Protein AF-R6L5D0-F1 (afdb_monomer_lite)

Secondary structure (DSSP, 8-state):
-HHHHHHHHHHHHHHHHHHHHHHHHHHHTTS----SSPPHHHHHHHHHHHHHHHHHHHHHHHHHHHHHHHHHHHHHHHHHTB-TTSPBTTB-TTT-PBPPTT-SB-TTT--B----

Sequence (116 aa):
MMIIGYILIILGIFGVSGSVVTIKNDLQNYYYTYSSPYTSHETTMLTLLFICMGMLLLGIFLIIFTVLKKQNEDQLNKVNNYGNNGTIKNVCPNCGLNLSGDVIICPKCGTKVKKE

pLDDT: mean 86.19, std 9.44, range [53.84, 96.75]

Structure (mmCIF, N/CA/C/O backbone):
data_AF-R6L5D0-F1
#
_entry.id   AF-R6L5D0-F1
#
loop_
_atom_site.group_PDB
_atom_site.id
_atom_site.type_symbol
_atom_site.label_atom_id
_atom_site.label_alt_id
_atom_site.label_comp_id
_atom_site.label_asym_id
_atom_site.label_entity_id
_atom_site.label_seq_id
_atom_site.pdbx_PDB_ins_code
_atom_site.Cartn_x
_atom_site.Cartn_y
_atom_site.Cartn_z
_atom_site.occupancy
_atom_site.B_iso_or_equiv
_atom_site.auth_seq_id
_atom_site.auth_comp_id
_atom_site.auth_asym_id
_atom_site.auth_atom_id
_atom_site.pdbx_PDB_model_num
ATOM 1 N N . MET A 1 1 ? 1.027 -2.041 12.820 1.00 77.19 1 MET A N 1
ATOM 2 C CA . MET A 1 1 ? 1.022 -2.638 11.464 1.00 77.19 1 MET A CA 1
ATOM 3 C C . MET A 1 1 ? 0.573 -1.667 10.370 1.00 77.19 1 MET A C 1
ATOM 5 O O . MET A 1 1 ? 1.264 -1.602 9.366 1.00 77.19 1 MET A O 1
ATOM 9 N N . MET A 1 2 ? -0.492 -0.865 10.542 1.00 87.44 2 MET A N 1
ATOM 10 C CA . MET A 1 2 ? -0.958 0.059 9.479 1.00 87.44 2 MET A CA 1
ATOM 11 C C . MET A 1 2 ? 0.102 1.064 8.992 1.00 87.44 2 MET A C 1
ATOM 13 O O . MET A 1 2 ? 0.239 1.256 7.791 1.00 87.44 2 MET A O 1
ATOM 17 N N . ILE A 1 3 ? 0.894 1.653 9.898 1.00 91.38 3 ILE A N 1
ATOM 18 C CA . ILE A 1 3 ? 1.962 2.616 9.551 1.00 91.38 3 ILE A CA 1
ATOM 19 C C . ILE A 1 3 ? 3.005 1.994 8.610 1.00 91.38 3 ILE A C 1
ATOM 21 O O . ILE A 1 3 ? 3.401 2.616 7.631 1.00 91.38 3 ILE A O 1
ATOM 25 N N . ILE A 1 4 ? 3.397 0.743 8.868 1.00 92.44 4 ILE A N 1
ATOM 26 C CA . ILE A 1 4 ? 4.353 0.000 8.032 1.00 92.44 4 ILE A CA 1
ATOM 27 C C . ILE A 1 4 ? 3.772 -0.218 6.628 1.00 92.44 4 ILE A C 1
ATOM 29 O O . ILE A 1 4 ? 4.477 -0.027 5.641 1.00 92.44 4 ILE A O 1
ATOM 33 N N . GLY A 1 5 ? 2.478 -0.544 6.531 1.00 93.19 5 GLY A N 1
ATOM 34 C CA . GLY A 1 5 ? 1.781 -0.669 5.248 1.00 93.19 5 GLY A CA 1
ATOM 35 C C . GLY A 1 5 ? 1.824 0.622 4.424 1.00 93.19 5 GLY A C 1
ATOM 36 O O . GLY A 1 5 ? 2.150 0.580 3.242 1.00 93.19 5 GLY A O 1
ATOM 37 N N . TYR A 1 6 ? 1.586 1.779 5.049 1.00 94.75 6 TYR A N 1
ATOM 38 C CA . TYR A 1 6 ? 1.668 3.070 4.357 1.00 94.75 6 TYR A CA 1
ATOM 39 C C . TYR A 1 6 ? 3.084 3.407 3.883 1.00 94.75 6 TYR A C 1
ATOM 41 O O . TYR A 1 6 ? 3.249 3.875 2.759 1.00 94.75 6 TYR A O 1
ATOM 49 N N . ILE A 1 7 ? 4.106 3.132 4.697 1.00 95.50 7 ILE A N 1
ATOM 50 C CA . ILE A 1 7 ? 5.509 3.359 4.316 1.00 95.50 7 ILE A CA 1
ATOM 51 C C . ILE A 1 7 ? 5.875 2.524 3.082 1.00 95.50 7 ILE A C 1
ATOM 53 O O . ILE A 1 7 ? 6.459 3.051 2.137 1.00 95.50 7 ILE A O 1
ATOM 57 N N . LEU A 1 8 ? 5.486 1.244 3.057 1.00 95.12 8 LEU A N 1
ATOM 58 C CA . LEU A 1 8 ? 5.727 0.357 1.914 1.00 95.12 8 LEU A CA 1
ATOM 59 C C . LEU A 1 8 ? 5.023 0.842 0.646 1.00 95.12 8 LEU A C 1
ATOM 61 O O . LEU A 1 8 ? 5.612 0.793 -0.432 1.00 95.12 8 LEU A O 1
ATOM 65 N N . ILE A 1 9 ? 3.796 1.355 0.775 1.00 96.06 9 ILE A N 1
ATOM 66 C CA . ILE A 1 9 ? 3.059 1.919 -0.358 1.00 96.06 9 ILE A CA 1
ATOM 67 C C . ILE A 1 9 ? 3.769 3.157 -0.902 1.00 96.06 9 ILE A C 1
ATOM 69 O O . ILE A 1 9 ? 3.973 3.258 -2.106 1.00 96.06 9 ILE A O 1
ATOM 73 N N . ILE A 1 10 ? 4.188 4.080 -0.036 1.00 96.06 10 ILE A N 1
ATOM 74 C CA . ILE A 1 10 ? 4.876 5.303 -0.464 1.00 96.06 10 ILE A CA 1
ATOM 75 C C . ILE A 1 10 ? 6.176 4.948 -1.197 1.00 96.06 10 ILE A C 1
ATOM 77 O O . ILE A 1 10 ? 6.377 5.391 -2.326 1.00 96.06 10 ILE A O 1
ATOM 81 N N . LEU A 1 11 ? 7.018 4.092 -0.607 1.00 95.69 11 LEU A N 1
ATOM 82 C CA . LEU A 1 11 ? 8.262 3.636 -1.239 1.00 95.69 11 LEU A CA 1
ATOM 83 C C . LEU A 1 11 ? 8.007 2.922 -2.572 1.00 95.69 11 LEU A C 1
ATOM 85 O O . LEU A 1 11 ? 8.719 3.163 -3.545 1.00 95.69 11 LEU A O 1
ATOM 89 N N . GLY A 1 12 ? 6.971 2.085 -2.635 1.00 96.12 12 GLY A N 1
ATOM 90 C CA . GLY A 1 12 ? 6.565 1.406 -3.860 1.00 96.12 12 GLY A CA 1
ATOM 91 C C . GLY A 1 12 ? 6.124 2.375 -4.962 1.00 96.12 12 GLY A C 1
ATOM 92 O O . GLY A 1 12 ? 6.545 2.219 -6.105 1.00 96.12 12 GLY A O 1
ATOM 93 N N . ILE A 1 13 ? 5.346 3.415 -4.627 1.00 96.25 13 ILE A N 1
ATOM 94 C CA . ILE A 1 13 ? 4.887 4.430 -5.591 1.00 96.25 13 ILE A CA 1
ATOM 95 C C . ILE A 1 13 ? 6.084 5.207 -6.142 1.00 96.25 13 ILE A C 1
ATOM 97 O O . ILE A 1 13 ? 6.182 5.380 -7.355 1.00 96.25 13 ILE A O 1
ATOM 101 N N . PHE A 1 14 ? 7.001 5.649 -5.274 1.00 96.06 14 PHE A N 1
ATOM 102 C CA . PHE A 1 14 ? 8.218 6.351 -5.694 1.00 96.06 14 PHE A CA 1
ATOM 103 C C . PHE A 1 14 ? 9.121 5.475 -6.574 1.00 96.06 14 PHE A C 1
ATOM 105 O O . PHE A 1 14 ? 9.663 5.952 -7.570 1.00 96.06 14 PHE A O 1
ATOM 112 N N . GLY A 1 15 ? 9.261 4.188 -6.249 1.00 95.06 15 GLY A N 1
ATOM 113 C CA . GLY A 1 15 ? 10.052 3.253 -7.049 1.00 95.06 15 GLY A CA 1
ATOM 114 C C . GLY A 1 15 ? 9.447 2.978 -8.429 1.00 95.06 15 GLY A C 1
ATOM 115 O O . GLY A 1 15 ? 10.162 2.983 -9.434 1.00 95.06 15 GLY A O 1
ATOM 116 N N . VAL A 1 16 ? 8.124 2.802 -8.509 1.00 96.75 16 VAL A N 1
ATOM 117 C CA . VAL A 1 16 ? 7.413 2.607 -9.785 1.00 96.75 16 VAL A CA 1
ATOM 118 C C . VAL A 1 16 ? 7.453 3.870 -10.637 1.00 96.75 16 VAL A C 1
ATOM 120 O O . VAL A 1 16 ? 7.732 3.791 -11.828 1.00 96.75 16 VAL A O 1
ATOM 123 N N . SER A 1 17 ? 7.214 5.046 -10.054 1.00 95.38 17 SER A N 1
ATOM 124 C CA . SER A 1 17 ? 7.257 6.296 -10.816 1.00 95.38 17 SER A CA 1
ATOM 125 C C . SER A 1 17 ? 8.657 6.572 -11.366 1.00 95.38 17 SER A C 1
ATOM 127 O O . SER A 1 17 ? 8.783 6.884 -12.549 1.00 95.38 17 SER A O 1
ATOM 129 N N . GLY A 1 18 ? 9.703 6.371 -10.557 1.00 94.44 18 GLY A N 1
ATOM 130 C CA . GLY A 1 18 ? 11.093 6.513 -10.989 1.00 94.44 18 GLY A CA 1
ATOM 131 C C . GLY A 1 18 ? 11.453 5.558 -12.128 1.00 94.44 18 GLY A C 1
ATOM 132 O O . GLY A 1 18 ? 11.919 5.999 -13.176 1.00 94.44 18 GLY A O 1
ATOM 133 N N . SER A 1 19 ? 11.172 4.263 -11.964 1.00 92.88 19 SER A N 1
ATOM 134 C CA . SER A 1 19 ? 11.463 3.253 -12.994 1.00 92.88 19 SER A CA 1
ATOM 135 C C . SER A 1 19 ? 10.689 3.495 -14.293 1.00 92.88 19 SER A C 1
ATOM 137 O O . SER A 1 19 ? 11.279 3.442 -15.369 1.00 92.88 19 SER A O 1
ATOM 139 N N . VAL A 1 20 ? 9.401 3.849 -14.225 1.00 94.50 20 VAL A N 1
ATOM 140 C CA . VAL A 1 20 ? 8.597 4.164 -15.419 1.00 94.50 20 VAL A CA 1
ATOM 141 C C . VAL A 1 20 ? 9.115 5.408 -16.143 1.00 94.50 20 VAL A C 1
ATOM 143 O O . VAL A 1 20 ? 9.131 5.419 -17.372 1.00 94.50 20 VAL A O 1
ATOM 146 N N . VAL A 1 21 ? 9.536 6.453 -15.424 1.00 95.06 21 VAL A N 1
ATOM 147 C CA . VAL A 1 21 ? 10.112 7.658 -16.047 1.00 95.06 21 VAL A CA 1
ATOM 148 C C . VAL A 1 21 ? 11.418 7.325 -16.762 1.00 95.06 21 VAL A C 1
ATOM 150 O O . VAL A 1 21 ? 11.583 7.731 -17.912 1.00 95.06 21 VAL A O 1
ATOM 153 N N . THR A 1 22 ? 12.303 6.546 -16.136 1.00 92.31 22 THR A N 1
ATOM 154 C CA . THR A 1 22 ? 13.558 6.110 -16.762 1.00 92.31 22 THR A CA 1
ATOM 155 C C . THR A 1 22 ? 13.296 5.281 -18.016 1.00 92.31 22 THR A C 1
ATOM 157 O O . THR A 1 22 ? 13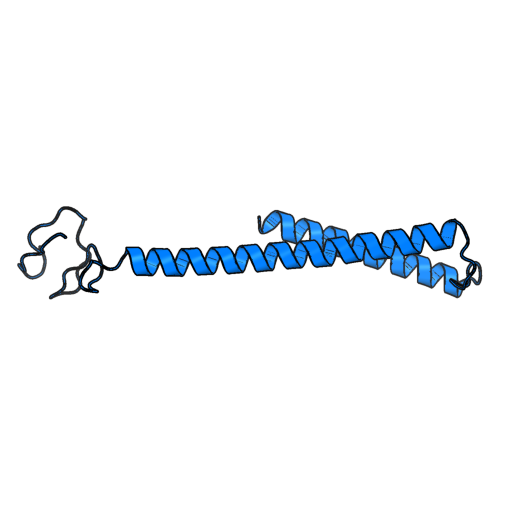.796 5.629 -19.078 1.00 92.31 22 THR A O 1
ATOM 160 N N . ILE A 1 23 ? 12.425 4.267 -17.941 1.00 92.25 23 ILE A N 1
ATOM 161 C CA . ILE A 1 23 ? 12.065 3.423 -19.094 1.00 92.25 23 ILE A CA 1
ATOM 162 C C . ILE A 1 23 ? 11.475 4.267 -20.232 1.00 92.25 23 ILE A C 1
ATOM 164 O O . ILE A 1 23 ? 11.821 4.078 -21.397 1.00 92.25 23 ILE A O 1
ATOM 168 N N . LYS A 1 24 ? 10.596 5.227 -19.915 1.00 92.62 24 LYS A N 1
ATOM 169 C CA . LYS A 1 24 ? 10.031 6.140 -20.920 1.00 92.62 24 LYS A CA 1
ATOM 170 C C . LYS A 1 24 ? 11.101 7.010 -21.570 1.00 92.62 24 LYS A C 1
ATOM 172 O O . LYS A 1 24 ? 11.070 7.189 -22.784 1.00 92.62 24 LYS A O 1
ATOM 177 N N . ASN A 1 25 ? 12.027 7.547 -20.781 1.00 91.75 25 ASN A N 1
ATOM 178 C CA . ASN A 1 25 ? 13.118 8.372 -21.288 1.00 91.75 25 ASN A CA 1
ATOM 179 C C . ASN A 1 25 ? 14.089 7.560 -22.163 1.00 91.75 25 ASN A C 1
ATOM 181 O O . ASN A 1 25 ? 14.517 8.035 -23.212 1.00 91.75 25 ASN A O 1
ATOM 185 N N . ASP A 1 26 ? 14.389 6.325 -21.768 1.00 89.38 26 ASP A N 1
ATOM 186 C CA . ASP A 1 26 ? 15.208 5.382 -22.532 1.00 89.38 26 ASP A CA 1
ATOM 187 C C . ASP A 1 26 ? 14.576 5.041 -23.885 1.00 89.38 26 ASP A C 1
ATOM 189 O O . ASP A 1 26 ? 15.255 5.054 -24.915 1.00 89.38 26 ASP A O 1
ATOM 193 N N . LEU A 1 27 ? 13.262 4.788 -23.879 1.00 88.06 27 LEU A N 1
ATOM 194 C CA . LEU A 1 27 ? 12.486 4.495 -25.080 1.00 88.06 27 LEU A CA 1
ATOM 195 C C . LEU A 1 27 ? 12.420 5.712 -26.013 1.00 88.06 27 LEU A C 1
ATOM 197 O O . LEU A 1 27 ? 12.557 5.571 -27.224 1.00 88.06 27 LEU A O 1
ATOM 201 N N . GLN A 1 28 ? 12.247 6.916 -25.456 1.00 91.25 28 GLN A N 1
ATOM 202 C CA . GLN A 1 28 ? 12.189 8.157 -26.231 1.00 91.25 28 GLN A CA 1
ATOM 203 C C . GLN A 1 28 ? 13.535 8.511 -26.880 1.00 91.25 28 GLN A C 1
ATOM 205 O O . GLN A 1 28 ? 13.554 9.031 -27.994 1.00 91.25 28 GLN A O 1
ATOM 210 N N . ASN A 1 29 ? 14.657 8.233 -26.209 1.00 86.81 29 ASN A N 1
ATOM 211 C CA . ASN A 1 29 ? 15.994 8.513 -26.738 1.00 86.81 29 ASN A CA 1
ATOM 212 C C . ASN A 1 29 ? 16.528 7.407 -27.671 1.00 86.81 29 ASN A C 1
ATOM 214 O O . ASN A 1 29 ? 17.654 7.523 -28.145 1.00 86.81 29 ASN A O 1
ATOM 218 N N . TYR A 1 30 ? 15.747 6.353 -27.951 1.00 79.19 30 TYR A N 1
ATOM 219 C CA . TYR A 1 30 ? 16.133 5.206 -28.790 1.00 79.19 30 TYR A CA 1
ATOM 220 C C . TYR A 1 30 ? 17.411 4.469 -28.334 1.00 79.19 30 TYR A C 1
ATOM 222 O O . TYR A 1 30 ? 18.042 3.776 -29.130 1.00 79.19 30 TYR A O 1
ATOM 230 N N . TYR A 1 31 ? 17.797 4.579 -27.057 1.00 77.00 31 TYR A N 1
ATOM 231 C CA . TYR A 1 31 ? 18.954 3.847 -26.515 1.00 77.00 31 TYR A CA 1
ATOM 232 C C . TYR A 1 31 ? 18.630 2.369 -26.253 1.00 77.00 31 TYR A C 1
ATOM 234 O O . TYR A 1 31 ? 19.509 1.518 -26.375 1.00 77.00 31 TYR A O 1
ATOM 242 N N . TYR A 1 32 ? 17.375 2.066 -25.911 1.00 82.31 32 TYR A N 1
ATOM 243 C CA . TYR A 1 32 ? 16.913 0.732 -25.524 1.00 82.31 32 TYR A CA 1
ATOM 244 C C . TYR A 1 32 ? 15.548 0.442 -26.148 1.00 82.31 32 TYR A C 1
ATOM 246 O O . TYR A 1 32 ? 14.713 1.337 -26.278 1.00 82.31 32 TYR A O 1
ATOM 254 N N . THR A 1 33 ? 15.313 -0.812 -26.538 1.00 83.25 33 THR A N 1
ATOM 255 C CA . THR A 1 33 ? 14.064 -1.229 -27.209 1.00 83.25 33 THR A CA 1
ATOM 256 C C . THR A 1 33 ? 13.176 -2.067 -26.282 1.00 83.25 33 THR A C 1
ATOM 258 O O . THR A 1 33 ? 12.009 -2.289 -26.593 1.00 83.25 33 THR A O 1
ATOM 261 N N . TYR A 1 34 ? 13.690 -2.501 -25.116 1.00 83.19 34 TYR A N 1
ATOM 262 C CA . TYR A 1 34 ? 12.978 -3.359 -24.156 1.00 83.19 34 TYR A CA 1
ATOM 263 C C . TYR A 1 34 ? 12.334 -4.582 -24.837 1.00 83.19 34 TYR A C 1
ATOM 265 O O . TYR A 1 34 ? 11.253 -5.048 -24.470 1.00 83.19 34 TYR A O 1
ATOM 273 N N . SER A 1 35 ? 13.028 -5.113 -25.844 1.00 84.75 35 SER A N 1
ATOM 274 C CA . SER A 1 35 ? 12.647 -6.276 -26.639 1.00 84.75 35 SER A CA 1
ATOM 275 C C . SER A 1 35 ? 13.653 -7.397 -26.420 1.00 84.75 35 SER A C 1
ATOM 277 O O . SER A 1 35 ? 14.851 -7.143 -26.349 1.00 84.75 35 SER A O 1
ATOM 279 N N . SER A 1 36 ? 13.185 -8.644 -26.359 1.00 83.31 36 SER A N 1
ATOM 280 C CA . SER A 1 36 ? 14.081 -9.801 -26.263 1.00 83.31 36 SER A CA 1
ATOM 281 C C . SER A 1 36 ? 15.043 -9.861 -27.464 1.00 83.31 36 SER A C 1
ATOM 283 O O . SER A 1 36 ? 14.575 -9.704 -28.594 1.00 83.31 36 SER A O 1
ATOM 285 N N . PRO A 1 37 ? 16.338 -10.180 -27.273 1.00 87.38 37 PRO A N 1
ATOM 286 C CA . PRO A 1 37 ? 17.017 -10.473 -26.005 1.00 87.38 37 PRO A CA 1
ATOM 287 C C . PRO A 1 37 ? 17.367 -9.206 -25.204 1.00 87.38 37 PRO A C 1
ATOM 289 O O . PRO A 1 37 ? 17.912 -8.252 -25.749 1.00 87.38 37 PRO A O 1
ATOM 292 N N . TYR A 1 38 ? 17.091 -9.228 -23.896 1.00 86.50 38 TYR A N 1
ATOM 293 C CA . TYR A 1 38 ? 17.310 -8.078 -23.016 1.00 86.50 38 TYR A CA 1
ATOM 294 C C . TYR A 1 38 ? 18.790 -7.862 -22.687 1.00 86.50 38 TYR A C 1
ATOM 296 O O . TYR A 1 38 ? 19.516 -8.801 -22.355 1.00 86.50 38 TYR A O 1
ATOM 304 N N . THR A 1 39 ? 19.211 -6.601 -22.697 1.00 90.88 39 THR A N 1
ATOM 305 C CA . THR A 1 39 ? 20.523 -6.170 -22.199 1.00 90.88 39 THR A CA 1
ATOM 306 C C . THR A 1 39 ? 20.561 -6.124 -20.667 1.00 90.88 39 THR A C 1
ATOM 308 O O . THR A 1 39 ? 19.525 -6.047 -20.002 1.00 90.88 39 THR A O 1
ATOM 311 N N . SER A 1 40 ? 21.761 -6.105 -20.072 1.00 89.88 40 SER A N 1
ATOM 312 C CA . SER A 1 40 ? 21.922 -6.023 -18.611 1.00 89.88 40 SER A CA 1
ATOM 313 C C . SER A 1 40 ? 21.179 -4.827 -18.000 1.00 89.88 40 SER A C 1
ATOM 315 O O . SER A 1 40 ? 20.551 -4.975 -16.958 1.00 89.88 40 SER A O 1
ATOM 317 N N . HIS A 1 41 ? 21.183 -3.666 -18.664 1.00 89.88 41 HIS A N 1
ATOM 318 C CA . HIS A 1 41 ? 20.467 -2.474 -18.196 1.00 89.88 41 HIS A CA 1
ATOM 319 C C . HIS A 1 41 ? 18.939 -2.634 -18.262 1.00 89.88 41 HIS A C 1
ATOM 321 O O . HIS A 1 41 ? 18.232 -2.315 -17.309 1.00 89.88 41 HIS A O 1
ATOM 327 N N . GLU A 1 42 ? 18.409 -3.185 -19.357 1.00 90.12 42 GLU A N 1
ATOM 328 C CA . GLU A 1 42 ? 16.966 -3.421 -19.491 1.00 90.12 42 GLU A CA 1
ATOM 329 C C . GLU A 1 42 ? 16.468 -4.419 -18.434 1.00 90.12 42 GLU A C 1
ATOM 331 O O . GLU A 1 42 ? 15.420 -4.202 -17.825 1.00 90.12 42 GLU A O 1
ATOM 336 N N . THR A 1 43 ? 17.240 -5.477 -18.145 1.00 90.25 43 THR A N 1
ATOM 337 C CA . THR A 1 43 ? 16.874 -6.456 -17.104 1.00 90.25 43 THR A CA 1
ATOM 338 C C . THR A 1 43 ? 16.854 -5.859 -15.697 1.00 90.25 43 THR A C 1
ATOM 340 O O . THR A 1 43 ? 15.959 -6.186 -14.915 1.00 90.25 43 THR A O 1
ATOM 343 N N . THR A 1 44 ? 17.781 -4.959 -15.349 1.00 92.19 44 THR A N 1
ATOM 344 C CA . THR A 1 44 ? 17.793 -4.331 -14.017 1.00 92.19 44 THR A CA 1
ATOM 345 C C . THR A 1 44 ? 16.621 -3.372 -13.841 1.00 92.19 44 THR A C 1
ATOM 347 O O . THR A 1 44 ? 15.972 -3.394 -12.798 1.00 92.19 44 THR A O 1
ATOM 350 N N . MET A 1 45 ? 16.273 -2.594 -14.869 1.00 92.69 45 MET A N 1
ATOM 351 C CA . MET A 1 45 ? 15.113 -1.696 -14.815 1.00 92.69 45 MET A CA 1
ATOM 352 C C . MET A 1 45 ? 13.794 -2.468 -14.718 1.00 92.69 45 MET A C 1
ATOM 354 O O . MET A 1 45 ? 12.927 -2.114 -13.915 1.00 92.69 45 MET A O 1
ATOM 358 N N . LEU A 1 46 ? 13.654 -3.564 -15.473 1.00 93.19 46 LEU A N 1
ATOM 359 C CA . LEU A 1 46 ? 12.457 -4.403 -15.423 1.00 93.19 46 LEU A CA 1
ATOM 360 C C . LEU A 1 46 ? 12.319 -5.122 -14.074 1.00 93.19 46 LEU A C 1
ATOM 362 O O . LEU A 1 46 ? 11.236 -5.150 -13.492 1.00 93.19 46 LEU A O 1
ATOM 366 N N . THR A 1 47 ? 13.412 -5.675 -13.541 1.00 94.06 47 THR A N 1
ATOM 367 C CA . THR A 1 47 ? 13.398 -6.329 -12.221 1.00 94.06 47 THR A CA 1
ATOM 368 C C . THR A 1 47 ? 13.091 -5.336 -11.101 1.00 94.06 47 THR A C 1
ATOM 370 O O . THR A 1 47 ? 12.275 -5.647 -10.234 1.00 94.06 47 THR A O 1
ATOM 373 N N . LEU A 1 48 ? 13.653 -4.122 -11.147 1.00 94.69 48 LEU A N 1
ATOM 374 C CA . LEU A 1 48 ? 13.343 -3.055 -10.194 1.00 94.69 48 LEU A CA 1
ATOM 375 C C . LEU A 1 48 ? 11.853 -2.681 -10.227 1.00 94.69 48 LEU A C 1
ATOM 377 O O . LEU A 1 48 ? 11.221 -2.600 -9.174 1.00 94.69 48 LEU A O 1
ATOM 381 N N . LEU A 1 49 ? 11.272 -2.527 -11.422 1.00 94.81 49 LEU A N 1
ATOM 382 C CA . LEU A 1 49 ? 9.842 -2.255 -11.600 1.00 94.81 49 LEU A CA 1
ATOM 383 C C . LEU A 1 49 ? 8.979 -3.341 -10.933 1.00 94.81 49 LEU A C 1
ATOM 385 O O . LEU A 1 49 ? 8.060 -3.023 -10.174 1.00 94.81 49 LEU A O 1
ATOM 389 N N . PHE A 1 50 ? 9.282 -4.621 -11.176 1.00 95.50 50 PHE A N 1
ATOM 390 C CA . PHE A 1 50 ? 8.533 -5.733 -10.582 1.00 95.50 50 PHE A CA 1
ATOM 391 C C . PHE A 1 50 ? 8.676 -5.797 -9.062 1.00 95.50 50 PHE A C 1
ATOM 393 O O . PHE A 1 50 ? 7.684 -6.038 -8.374 1.00 95.50 50 PHE A O 1
ATOM 400 N N . ILE A 1 51 ? 9.870 -5.541 -8.522 1.00 96.12 51 ILE A N 1
ATOM 401 C CA . ILE A 1 51 ? 10.093 -5.487 -7.071 1.00 96.12 51 ILE A CA 1
ATOM 402 C C . ILE A 1 51 ? 9.257 -4.363 -6.448 1.00 96.12 51 ILE A C 1
ATOM 404 O O . ILE A 1 51 ? 8.559 -4.594 -5.459 1.00 96.12 51 ILE A O 1
ATOM 408 N N . CYS A 1 52 ? 9.258 -3.166 -7.041 1.00 96.19 52 CYS A N 1
ATOM 409 C CA . CYS A 1 52 ? 8.473 -2.040 -6.539 1.00 96.19 52 CYS A CA 1
ATOM 410 C C . CYS A 1 52 ? 6.956 -2.289 -6.640 1.00 96.19 52 CYS A C 1
ATOM 412 O O . CYS A 1 52 ? 6.220 -1.959 -5.709 1.00 96.19 52 CYS A O 1
ATOM 414 N N . MET A 1 53 ? 6.485 -2.943 -7.707 1.00 95.69 53 MET A N 1
ATOM 415 C CA . MET A 1 53 ? 5.090 -3.393 -7.815 1.00 95.69 53 MET A CA 1
ATOM 416 C C . MET A 1 53 ? 4.745 -4.453 -6.760 1.00 95.69 53 MET A C 1
ATOM 418 O O . MET A 1 53 ? 3.690 -4.380 -6.130 1.00 95.69 53 MET A O 1
ATOM 422 N N . GLY A 1 54 ? 5.647 -5.403 -6.501 1.00 95.88 54 GLY A N 1
ATOM 423 C CA . GLY A 1 54 ? 5.488 -6.398 -5.440 1.00 95.88 54 GLY A CA 1
ATOM 424 C C . GLY A 1 54 ? 5.392 -5.762 -4.051 1.00 95.88 54 GLY A C 1
ATOM 425 O O . GLY A 1 54 ? 4.519 -6.123 -3.262 1.00 95.88 54 GLY A O 1
ATOM 426 N N . MET A 1 55 ? 6.224 -4.754 -3.772 1.00 95.12 55 MET A N 1
ATOM 427 C CA . MET A 1 55 ? 6.157 -3.978 -2.530 1.00 95.12 55 MET A CA 1
ATOM 428 C C . MET A 1 55 ? 4.818 -3.250 -2.363 1.00 95.12 55 MET A C 1
ATOM 430 O O . MET A 1 55 ? 4.280 -3.231 -1.255 1.00 95.12 55 MET A O 1
ATOM 434 N N . LEU A 1 56 ? 4.250 -2.694 -3.442 1.00 95.75 56 LEU A N 1
ATOM 435 C CA . LEU A 1 56 ? 2.925 -2.065 -3.405 1.00 95.75 56 LEU A CA 1
ATOM 436 C C . LEU A 1 56 ? 1.833 -3.059 -3.028 1.00 95.75 56 LEU A C 1
ATOM 438 O O . LEU A 1 56 ? 1.040 -2.794 -2.123 1.00 95.75 56 LEU A O 1
ATOM 442 N N . LEU A 1 57 ? 1.815 -4.213 -3.696 1.00 95.88 57 LEU A N 1
ATOM 443 C CA . LEU A 1 57 ? 0.837 -5.265 -3.433 1.00 95.88 57 LEU A CA 1
ATOM 444 C C . LEU A 1 57 ? 0.944 -5.776 -1.994 1.00 95.88 57 LEU A C 1
ATOM 446 O O . LEU A 1 57 ? -0.073 -5.938 -1.319 1.00 95.88 57 LEU A O 1
ATOM 450 N N . LEU A 1 58 ? 2.167 -5.957 -1.494 1.00 95.50 58 LEU A N 1
ATOM 451 C CA . LEU A 1 58 ? 2.410 -6.380 -0.118 1.00 95.50 58 LEU A CA 1
ATOM 452 C C . LEU A 1 58 ? 1.965 -5.316 0.899 1.00 95.50 58 LEU A C 1
ATOM 454 O O . LEU A 1 58 ? 1.339 -5.653 1.904 1.00 95.50 58 LEU A O 1
ATOM 458 N N . GLY A 1 59 ? 2.214 -4.032 0.627 1.00 95.19 59 GLY A N 1
ATOM 459 C CA . GLY A 1 59 ? 1.733 -2.927 1.459 1.00 95.19 59 GLY A CA 1
ATOM 460 C C . GLY A 1 59 ? 0.204 -2.880 1.546 1.00 95.19 59 GLY A C 1
ATOM 461 O O . GLY A 1 59 ? -0.351 -2.804 2.645 1.00 95.19 59 GLY A O 1
ATOM 462 N N . ILE A 1 60 ? -0.482 -3.010 0.405 1.00 95.19 60 ILE A N 1
ATOM 463 C CA . ILE A 1 60 ? -1.951 -3.071 0.334 1.00 95.19 60 ILE A CA 1
ATOM 464 C C . ILE A 1 60 ? -2.476 -4.289 1.105 1.00 95.19 60 ILE A C 1
ATOM 466 O O . ILE A 1 60 ? -3.391 -4.156 1.921 1.00 95.19 60 ILE A O 1
ATOM 470 N N . PHE A 1 61 ? -1.864 -5.460 0.914 1.00 95.38 61 PHE A N 1
ATOM 471 C CA . PHE A 1 61 ? -2.235 -6.688 1.614 1.00 95.38 61 PHE A CA 1
ATOM 472 C C . PHE A 1 61 ? -2.139 -6.544 3.141 1.00 95.38 61 PHE A C 1
ATOM 474 O O . PHE A 1 61 ? -3.072 -6.916 3.853 1.00 95.38 61 PHE A O 1
ATOM 481 N N . LEU A 1 62 ? -1.062 -5.945 3.663 1.00 94.50 62 LEU A N 1
ATOM 482 C CA . LEU A 1 62 ? -0.897 -5.725 5.106 1.00 94.50 62 LEU A CA 1
ATOM 483 C C . LEU A 1 62 ? -1.951 -4.775 5.687 1.00 94.50 62 LEU A C 1
ATOM 485 O O . LEU A 1 62 ? -2.402 -4.980 6.820 1.00 94.50 62 LEU A O 1
ATOM 489 N N . ILE A 1 63 ? -2.356 -3.746 4.938 1.00 94.94 63 ILE A N 1
ATOM 490 C CA . ILE A 1 63 ? -3.431 -2.840 5.362 1.00 94.94 63 ILE A CA 1
ATOM 491 C C . ILE A 1 63 ? -4.753 -3.597 5.422 1.00 94.94 63 ILE A C 1
ATOM 493 O O . ILE A 1 63 ? -5.413 -3.554 6.460 1.00 94.94 63 ILE A O 1
ATOM 497 N N . ILE A 1 64 ? -5.104 -4.333 4.364 1.00 94.44 64 ILE A N 1
ATOM 498 C CA . ILE A 1 64 ? -6.331 -5.140 4.316 1.00 94.44 64 ILE A CA 1
ATOM 499 C C . ILE A 1 64 ? -6.355 -6.122 5.486 1.00 94.44 64 ILE A C 1
ATOM 501 O O . ILE A 1 64 ? -7.306 -6.125 6.263 1.00 94.44 64 ILE A O 1
ATOM 505 N N . PHE A 1 65 ? -5.283 -6.891 5.680 1.00 94.25 65 PHE A N 1
ATOM 506 C CA . PHE A 1 65 ? -5.180 -7.840 6.785 1.00 94.25 65 PHE A CA 1
ATOM 507 C C . PHE A 1 65 ? -5.340 -7.160 8.151 1.00 94.25 65 PHE A C 1
ATOM 509 O O . PHE A 1 65 ? -6.035 -7.674 9.026 1.00 94.25 65 PHE A O 1
ATOM 516 N N . THR A 1 66 ? -4.745 -5.979 8.340 1.00 91.81 66 THR A N 1
ATOM 517 C CA . THR A 1 66 ? -4.872 -5.243 9.604 1.00 91.81 66 THR A CA 1
ATOM 518 C C . THR A 1 66 ? -6.297 -4.737 9.834 1.00 91.81 66 THR A C 1
ATOM 520 O O . THR A 1 66 ? -6.785 -4.794 10.962 1.00 91.81 66 THR A O 1
ATOM 523 N N . VAL A 1 67 ? -6.982 -4.272 8.785 1.00 91.19 67 VAL A N 1
ATOM 524 C CA . VAL A 1 67 ? -8.385 -3.838 8.868 1.00 91.19 67 VAL A CA 1
ATOM 525 C C . VAL A 1 67 ? -9.296 -5.023 9.183 1.00 91.19 67 VAL A C 1
ATOM 527 O O . VAL A 1 67 ? -10.121 -4.918 10.087 1.00 91.19 67 VAL A O 1
ATOM 530 N N . LEU A 1 68 ? -9.103 -6.162 8.514 1.00 89.75 68 LEU A N 1
ATOM 531 C CA . LEU A 1 68 ? -9.859 -7.389 8.779 1.00 89.75 68 LEU A CA 1
ATOM 532 C C . LEU A 1 68 ? -9.657 -7.875 10.215 1.00 89.75 68 LEU A C 1
ATOM 534 O O . LEU A 1 68 ? -10.619 -8.191 10.913 1.00 89.75 68 LEU A O 1
ATOM 538 N N . LYS A 1 69 ? -8.406 -7.880 10.689 1.00 91.06 69 LYS A N 1
ATOM 539 C CA . LYS A 1 69 ? -8.092 -8.244 12.072 1.00 91.06 69 LYS A CA 1
ATOM 540 C C . LYS A 1 69 ? -8.810 -7.325 13.061 1.00 91.06 69 LYS A C 1
ATOM 542 O O . LYS A 1 69 ? -9.435 -7.816 13.995 1.00 91.06 69 LYS A O 1
ATOM 547 N N . LYS A 1 70 ? -8.767 -6.010 12.826 1.00 89.25 70 LYS A N 1
ATOM 548 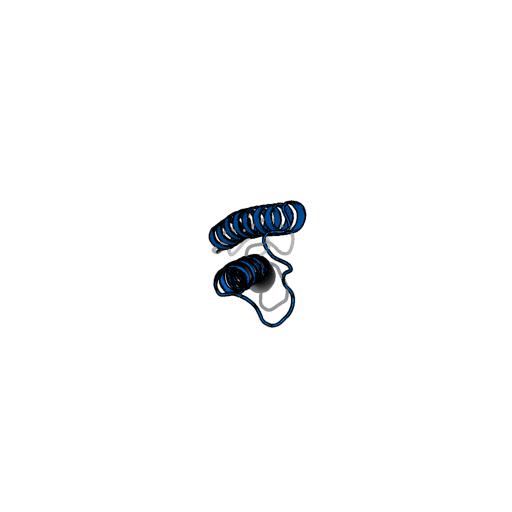C CA . LYS A 1 70 ? -9.437 -5.026 13.682 1.00 89.25 70 LYS A CA 1
ATOM 549 C C . LYS A 1 70 ? -10.953 -5.245 13.722 1.00 89.25 70 LYS A C 1
ATOM 551 O O . LYS A 1 70 ? -11.539 -5.236 14.797 1.00 89.25 70 LYS A O 1
ATOM 556 N N . GLN A 1 71 ? -11.578 -5.502 12.573 1.00 86.62 71 GLN A N 1
ATOM 557 C CA . GLN A 1 71 ? -13.013 -5.794 12.515 1.00 86.62 71 GLN A CA 1
ATOM 558 C C . GLN A 1 71 ? -13.380 -7.050 13.314 1.00 86.62 71 GLN A C 1
ATOM 560 O O . GLN A 1 71 ? -14.377 -7.043 14.033 1.00 86.62 71 GLN A O 1
ATOM 565 N N . ASN A 1 72 ? -12.569 -8.107 13.232 1.00 87.00 72 ASN A N 1
ATOM 566 C CA . ASN A 1 72 ? -12.801 -9.332 13.998 1.00 87.00 72 ASN A CA 1
ATOM 567 C C . ASN A 1 72 ? -12.699 -9.104 15.514 1.00 87.00 72 ASN A C 1
ATOM 569 O O . ASN A 1 72 ? -13.506 -9.645 16.270 1.00 87.00 72 ASN A O 1
ATOM 573 N N . GLU A 1 73 ? -11.743 -8.289 15.961 1.00 88.19 73 GLU A N 1
ATOM 574 C CA . GLU A 1 73 ? -11.596 -7.930 17.376 1.00 88.19 73 GLU A CA 1
ATOM 575 C C . GLU A 1 73 ? -12.815 -7.147 17.894 1.00 88.19 73 GLU A C 1
ATOM 577 O O . GLU A 1 73 ? -13.332 -7.457 18.968 1.00 88.19 73 GLU A O 1
ATOM 582 N N . ASP A 1 74 ? -13.335 -6.193 17.117 1.00 84.69 74 ASP A N 1
ATOM 583 C CA . ASP A 1 74 ? -14.507 -5.394 17.499 1.00 84.69 74 ASP A CA 1
ATOM 584 C C . ASP A 1 74 ? -15.775 -6.256 17.655 1.00 84.69 74 ASP A C 1
ATOM 586 O O . ASP A 1 74 ? -16.547 -6.074 18.605 1.00 84.69 74 ASP A O 1
ATOM 590 N N . GLN A 1 75 ? -15.978 -7.239 16.769 1.00 83.94 75 GLN A N 1
ATOM 591 C CA . GLN A 1 75 ? -17.090 -8.193 16.886 1.00 83.94 75 GLN A CA 1
ATOM 592 C C . GLN A 1 75 ? -16.950 -9.066 18.138 1.00 83.94 75 GLN A C 1
ATOM 594 O O . GLN A 1 75 ? -17.917 -9.234 18.885 1.00 83.94 75 GLN A O 1
ATOM 599 N N . LEU A 1 76 ? -15.745 -9.580 18.405 1.00 82.81 76 LEU A N 1
ATOM 600 C CA . LEU A 1 76 ? -15.485 -10.410 19.579 1.00 82.81 76 LEU A CA 1
ATOM 601 C C . LEU A 1 76 ? -15.705 -9.626 20.876 1.00 82.81 76 LEU A C 1
ATOM 603 O O . LEU A 1 76 ? -16.348 -10.121 21.798 1.00 82.81 76 LEU A O 1
ATOM 607 N N . ASN A 1 77 ? -15.235 -8.380 20.936 1.00 83.12 77 ASN A N 1
ATOM 608 C CA . ASN A 1 77 ? -15.452 -7.503 22.082 1.00 83.12 77 ASN A CA 1
ATOM 609 C C . ASN A 1 77 ? -16.940 -7.250 22.313 1.00 83.12 77 ASN A C 1
ATOM 611 O O . ASN A 1 77 ? -17.399 -7.299 23.453 1.00 83.12 77 ASN A O 1
ATOM 615 N N . LYS A 1 78 ? -17.721 -7.034 21.250 1.00 83.88 78 LYS A N 1
ATOM 616 C CA . LYS A 1 78 ? -19.171 -6.870 21.368 1.00 83.88 78 LYS A CA 1
ATOM 617 C C . LYS A 1 78 ? -19.838 -8.123 21.941 1.00 83.88 78 LYS A C 1
ATOM 619 O O . LYS A 1 78 ? -20.642 -7.989 22.856 1.00 83.88 78 LYS A O 1
ATOM 624 N N . VAL A 1 79 ? -19.482 -9.317 21.462 1.00 83.81 79 VAL A N 1
ATOM 625 C CA . VAL A 1 79 ? -20.024 -10.594 21.968 1.00 83.81 79 VAL A CA 1
ATOM 626 C C . VAL A 1 79 ? -19.586 -10.865 23.409 1.00 83.81 79 VAL A C 1
ATOM 628 O O . VAL A 1 79 ? -20.415 -11.229 24.233 1.00 83.81 79 VAL A O 1
ATOM 631 N N . ASN A 1 80 ? -18.323 -10.614 23.759 1.00 81.44 80 ASN A N 1
ATOM 632 C CA . ASN A 1 80 ? -17.819 -10.769 25.129 1.00 81.44 80 ASN A CA 1
ATOM 633 C C . ASN A 1 80 ? -18.499 -9.830 26.133 1.00 81.44 80 ASN A C 1
ATOM 635 O O . ASN A 1 80 ? -18.539 -10.138 27.327 1.00 81.44 80 ASN A O 1
ATOM 639 N N . ASN A 1 81 ? -19.016 -8.693 25.658 1.00 76.31 81 ASN A N 1
ATOM 640 C CA . ASN A 1 81 ? -19.826 -7.771 26.445 1.00 76.31 81 ASN A CA 1
ATOM 641 C C . ASN A 1 81 ? -21.281 -8.236 26.613 1.00 76.31 81 ASN A C 1
ATOM 643 O O . ASN A 1 81 ? -21.997 -7.621 27.394 1.00 76.31 81 ASN A O 1
ATOM 647 N N . TYR A 1 82 ? -21.724 -9.315 25.963 1.00 76.38 82 TYR A N 1
ATOM 648 C CA . TYR A 1 82 ? -22.977 -9.986 26.307 1.00 76.38 82 TYR A CA 1
ATOM 649 C C . TYR A 1 82 ? -22.740 -11.046 27.402 1.00 76.38 82 TYR A C 1
ATOM 651 O O . TYR A 1 82 ? -21.726 -11.745 27.427 1.00 76.38 82 TYR A O 1
ATOM 659 N N . GLY A 1 83 ? -23.660 -11.119 28.362 1.00 68.00 83 GLY A N 1
ATOM 660 C CA . GLY A 1 83 ? -23.790 -12.177 29.359 1.00 68.00 83 GLY A CA 1
ATOM 661 C C . GLY A 1 83 ? -24.381 -13.448 28.748 1.00 68.00 83 GLY A C 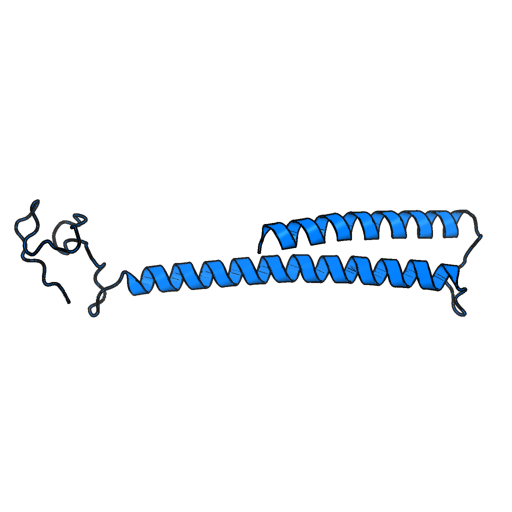1
ATOM 662 O O . GLY A 1 83 ? -24.847 -13.444 27.607 1.00 68.00 83 GLY A O 1
ATOM 663 N N . ASN A 1 84 ? -24.374 -14.541 29.513 1.00 68.19 84 ASN A N 1
ATOM 664 C CA . ASN A 1 84 ? -24.705 -15.893 29.040 1.00 68.19 84 ASN A CA 1
ATOM 665 C C . ASN A 1 84 ? -26.160 -16.010 28.533 1.00 68.19 84 ASN A C 1
ATOM 667 O O . ASN A 1 84 ? -26.503 -16.887 27.748 1.00 68.19 84 ASN A O 1
ATOM 671 N N . ASN A 1 85 ? -27.010 -15.070 28.946 1.00 67.88 85 ASN A N 1
ATOM 672 C CA . ASN A 1 85 ? -28.419 -14.946 28.578 1.00 67.88 85 ASN A CA 1
ATOM 673 C C . ASN A 1 85 ? -28.714 -13.877 27.497 1.00 67.88 85 ASN A C 1
ATOM 675 O O . ASN A 1 85 ? -29.876 -13.537 27.279 1.00 67.88 85 ASN A O 1
ATOM 679 N N . GLY A 1 86 ? -27.693 -13.316 26.833 1.00 65.44 86 GLY A N 1
ATOM 680 C CA . GLY A 1 86 ? -27.870 -12.302 25.784 1.00 65.44 86 GLY A CA 1
ATOM 681 C C . GLY A 1 86 ? -28.147 -10.879 26.292 1.00 65.44 86 GLY A C 1
ATOM 682 O O . GLY A 1 86 ? -28.517 -10.011 25.503 1.00 65.44 86 GLY A O 1
ATOM 683 N N . THR A 1 87 ? -27.948 -10.603 27.586 1.00 66.75 87 THR A N 1
ATOM 684 C CA . THR A 1 87 ? -28.007 -9.238 28.149 1.00 66.75 87 THR A CA 1
ATOM 685 C C . THR A 1 87 ? -26.629 -8.576 28.172 1.00 66.75 87 THR A C 1
ATOM 687 O O . THR A 1 87 ? -25.618 -9.259 28.240 1.00 66.75 87 THR A O 1
ATOM 690 N N . ILE A 1 88 ? -26.542 -7.247 28.088 1.00 68.38 88 ILE A N 1
ATOM 691 C CA . ILE A 1 88 ? -25.250 -6.539 28.115 1.00 68.38 88 ILE A CA 1
ATOM 692 C C . ILE A 1 88 ? -24.670 -6.607 29.540 1.00 68.38 88 ILE A C 1
ATOM 694 O O . ILE A 1 88 ? -25.334 -6.211 30.502 1.00 68.38 88 ILE A O 1
ATOM 698 N N . LYS A 1 89 ? -23.429 -7.085 29.686 1.00 70.19 89 LYS A N 1
ATOM 699 C CA . LYS A 1 89 ? -22.682 -7.082 30.952 1.00 70.19 89 LYS A CA 1
ATOM 700 C C . LYS A 1 89 ? -22.605 -5.659 31.499 1.00 70.19 89 LYS A C 1
ATOM 702 O O . LYS A 1 89 ? -22.374 -4.716 30.749 1.00 70.19 89 LYS A O 1
ATOM 707 N N . ASN A 1 90 ? -22.749 -5.514 32.817 1.00 73.75 90 ASN A N 1
ATOM 708 C CA . ASN A 1 90 ? -22.642 -4.230 33.519 1.00 73.75 90 ASN A CA 1
ATOM 709 C C . ASN A 1 90 ? -23.726 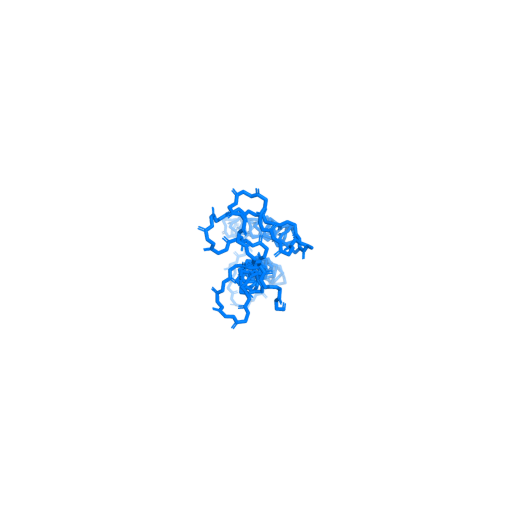-3.199 33.149 1.00 73.75 90 ASN A C 1
ATOM 711 O O . ASN A 1 90 ? -23.539 -2.008 33.376 1.00 73.75 90 ASN A O 1
ATOM 715 N N . VAL A 1 91 ? -24.877 -3.625 32.621 1.00 80.19 91 VAL A N 1
ATOM 716 C CA . VAL A 1 91 ? -26.026 -2.743 32.367 1.00 80.19 91 VAL A CA 1
ATOM 717 C C . VAL A 1 91 ? -27.248 -3.263 33.112 1.00 80.19 91 VAL A C 1
ATOM 719 O O . VAL A 1 91 ? -27.541 -4.455 33.107 1.00 80.19 91 VAL A O 1
ATOM 722 N N . CYS A 1 92 ? -27.985 -2.371 33.775 1.00 80.81 92 CYS A N 1
ATOM 723 C CA . CYS A 1 92 ? -29.227 -2.744 34.437 1.00 80.81 92 CYS A CA 1
ATOM 724 C C . CYS A 1 92 ? -30.290 -3.143 33.392 1.00 80.81 92 CYS A C 1
ATOM 726 O O . CYS A 1 92 ? -30.659 -2.294 32.575 1.00 80.81 92 CYS A O 1
ATOM 728 N N . PRO A 1 93 ? -30.869 -4.357 33.460 1.00 77.88 93 PRO A N 1
ATOM 729 C CA . PRO A 1 93 ? -31.838 -4.833 32.468 1.00 77.88 93 PRO A CA 1
ATOM 730 C C . PRO A 1 93 ? -33.191 -4.107 32.525 1.00 77.88 93 PRO A C 1
ATOM 732 O O . PRO A 1 93 ? -33.951 -4.165 31.569 1.00 77.88 93 PRO A O 1
ATOM 735 N N . ASN A 1 94 ? -33.504 -3.427 33.633 1.00 81.31 94 ASN A N 1
ATOM 736 C CA . ASN A 1 94 ? -34.788 -2.744 33.810 1.00 81.31 94 ASN A CA 1
ATOM 737 C C . ASN A 1 94 ? -34.735 -1.255 33.419 1.00 81.31 94 ASN A C 1
ATOM 739 O O . ASN A 1 94 ? -35.671 -0.731 32.831 1.00 81.31 94 ASN A O 1
ATOM 743 N N . CYS A 1 95 ? -33.644 -0.548 33.740 1.00 83.12 95 CYS A N 1
ATOM 744 C CA . CYS A 1 95 ? -33.566 0.907 33.533 1.00 83.12 95 CYS A CA 1
ATOM 745 C C . CYS A 1 95 ? -32.435 1.381 32.608 1.00 83.12 95 CYS A C 1
ATOM 747 O O . CYS A 1 95 ? -32.303 2.590 32.402 1.00 83.12 95 CYS A O 1
ATOM 749 N N . GLY A 1 96 ? -31.601 0.467 32.095 1.00 80.81 96 GLY A N 1
ATOM 750 C CA . GLY A 1 96 ? -30.504 0.781 31.173 1.00 80.81 96 GLY A CA 1
ATOM 751 C C . GLY A 1 96 ? -29.319 1.527 31.796 1.00 80.81 96 GLY A C 1
ATOM 752 O O . GLY A 1 96 ? -28.480 2.050 31.070 1.00 80.81 96 GLY A O 1
ATOM 753 N N . LEU A 1 97 ? -29.240 1.623 33.129 1.00 83.25 97 LEU A N 1
ATOM 754 C CA . LEU A 1 97 ? -28.111 2.263 33.808 1.00 83.25 97 LEU A CA 1
ATOM 755 C C . LEU A 1 97 ? -26.841 1.411 33.660 1.00 83.25 97 LEU A C 1
ATOM 757 O O . LEU A 1 97 ? -26.875 0.228 33.996 1.00 83.25 97 LEU A O 1
ATOM 761 N N . ASN A 1 98 ? -25.725 2.018 33.248 1.00 83.25 98 ASN A N 1
ATOM 762 C CA . ASN A 1 98 ? -24.403 1.396 33.356 1.00 83.25 98 ASN A CA 1
ATOM 763 C C . ASN A 1 98 ? -24.035 1.234 34.836 1.00 83.25 98 ASN A C 1
ATOM 765 O O . ASN A 1 98 ? -23.946 2.206 35.585 1.00 83.25 98 ASN A O 1
ATOM 769 N N . LEU A 1 99 ? -23.846 -0.007 35.254 1.00 78.75 99 LEU A N 1
ATOM 770 C CA . LEU A 1 99 ? -23.479 -0.405 36.601 1.00 78.75 99 LEU A CA 1
ATOM 771 C C . LEU A 1 99 ? -21.973 -0.652 36.642 1.00 78.75 99 LEU A C 1
ATOM 773 O O . LEU A 1 99 ? -21.415 -1.254 35.730 1.00 78.75 99 LEU A O 1
ATOM 777 N N . SER A 1 100 ? -21.304 -0.246 37.718 1.00 69.81 100 SER A N 1
ATOM 778 C CA . SER A 1 100 ? -19.971 -0.790 37.993 1.00 69.81 100 SER A CA 1
ATOM 779 C C . SER A 1 100 ? -20.090 -2.298 38.220 1.00 69.81 100 SER A C 1
ATOM 781 O O . SER A 1 100 ? -21.087 -2.755 38.785 1.00 69.81 100 SER A O 1
ATOM 783 N N . GLY A 1 101 ? -19.078 -3.064 37.806 1.00 67.00 101 GLY A N 1
ATOM 784 C CA . GLY A 1 101 ? -19.103 -4.534 37.789 1.00 67.00 101 GLY A CA 1
ATOM 785 C C . GLY A 1 101 ? -19.389 -5.215 39.131 1.00 67.00 101 GLY A C 1
ATOM 786 O O . GLY A 1 101 ? -19.609 -6.423 39.153 1.00 67.00 101 GLY A O 1
ATOM 787 N N . ASP A 1 102 ? -19.453 -4.454 40.232 1.00 70.00 102 ASP A N 1
ATOM 788 C CA . ASP A 1 102 ? -19.713 -4.936 41.587 1.00 70.00 102 ASP A CA 1
ATOM 789 C C . ASP A 1 102 ? -21.090 -4.668 42.193 1.00 70.00 102 ASP A C 1
ATOM 791 O O . ASP A 1 102 ? -21.359 -5.052 43.331 1.00 70.00 102 ASP A O 1
ATOM 795 N N . VAL A 1 103 ? -22.012 -4.096 41.426 1.00 72.25 103 VAL A N 1
ATOM 796 C CA . VAL A 1 103 ? -23.296 -3.643 41.965 1.00 72.25 103 VAL A CA 1
ATOM 797 C C . VAL A 1 103 ? -24.361 -4.751 41.931 1.00 72.25 103 VAL A C 1
ATOM 799 O O . VAL A 1 103 ? -24.764 -5.214 40.869 1.00 72.25 103 VAL A O 1
ATOM 802 N N . ILE A 1 104 ? -24.860 -5.145 43.109 1.00 79.31 104 ILE A N 1
ATOM 803 C CA . ILE A 1 104 ? -25.899 -6.186 43.287 1.00 79.31 104 ILE A CA 1
ATOM 804 C C . ILE A 1 104 ? -27.320 -5.607 43.122 1.00 79.31 104 ILE A C 1
ATOM 806 O O . ILE A 1 104 ? -28.271 -6.316 42.790 1.00 79.31 104 ILE A O 1
ATOM 810 N N . ILE A 1 105 ? -27.492 -4.303 43.364 1.00 82.56 105 ILE A N 1
ATOM 811 C CA . ILE A 1 105 ? -28.781 -3.597 43.319 1.00 82.56 105 ILE A CA 1
ATOM 812 C C . ILE A 1 105 ? -28.596 -2.286 42.561 1.00 82.56 105 ILE A C 1
ATOM 814 O O . ILE A 1 105 ? -27.757 -1.470 42.928 1.00 82.56 105 ILE A O 1
ATOM 818 N N . CYS A 1 106 ? -29.393 -2.060 41.517 1.00 83.94 106 CYS A N 1
ATOM 819 C CA . CYS A 1 106 ? -29.285 -0.847 40.716 1.00 83.94 106 CYS A CA 1
ATOM 820 C C . CYS A 1 106 ? -29.666 0.411 41.531 1.00 83.94 106 CYS A C 1
ATOM 822 O O . CYS A 1 106 ? -30.809 0.494 41.985 1.00 83.94 106 CYS A O 1
ATOM 824 N N . PRO A 1 107 ? -28.797 1.440 41.633 1.00 83.38 107 PRO A N 1
ATOM 825 C CA . PRO A 1 107 ? -29.071 2.640 42.432 1.00 83.38 107 PRO A CA 1
ATOM 826 C C . PRO A 1 107 ? -30.186 3.526 41.855 1.00 83.38 107 PRO A C 1
ATOM 828 O O . PRO A 1 107 ? -30.791 4.297 42.589 1.00 83.38 107 PRO A O 1
ATOM 831 N N . LYS A 1 108 ? -30.488 3.417 40.552 1.00 85.69 108 LYS A N 1
ATOM 832 C CA . LYS A 1 108 ? -31.540 4.214 39.894 1.00 85.69 108 LYS A CA 1
ATOM 833 C C . LYS A 1 108 ? -32.953 3.638 40.046 1.00 85.69 108 LYS A C 1
ATOM 835 O O . LYS A 1 108 ? -33.887 4.395 40.266 1.00 85.69 108 LYS A O 1
ATOM 840 N N . CYS A 1 109 ? -33.130 2.324 39.878 1.00 89.12 109 CYS A N 1
ATOM 841 C CA . CYS A 1 109 ? -34.456 1.686 39.840 1.00 89.12 109 CYS A CA 1
ATOM 842 C C . CYS A 1 109 ? -34.677 0.606 40.911 1.00 89.12 109 CYS A C 1
ATOM 844 O O . CYS A 1 109 ? -35.729 -0.025 40.921 1.00 89.12 109 CYS A O 1
ATOM 846 N N . GLY A 1 110 ? -33.685 0.319 41.762 1.00 83.94 110 GLY A N 1
ATOM 847 C CA . GLY A 1 110 ? -33.792 -0.673 42.840 1.00 83.94 110 GLY A CA 1
ATOM 848 C C . GLY A 1 110 ? -33.857 -2.138 42.386 1.00 83.94 110 GLY A C 1
ATOM 849 O O . GLY A 1 110 ? -34.026 -3.031 43.212 1.00 83.94 110 GLY A O 1
ATOM 850 N N . THR A 1 111 ? -33.717 -2.423 41.088 1.00 86.56 111 THR A N 1
ATOM 851 C CA . THR A 1 111 ? -33.763 -3.801 40.571 1.00 86.56 111 THR A CA 1
ATOM 852 C C . THR A 1 111 ? -32.517 -4.580 40.994 1.00 86.56 111 THR A C 1
ATOM 854 O O . THR A 1 111 ? -31.398 -4.087 40.833 1.00 86.56 111 THR A O 1
ATOM 857 N N . LYS A 1 112 ? -32.703 -5.804 41.511 1.00 82.25 112 LYS A N 1
ATOM 858 C CA . LYS A 1 112 ? -31.604 -6.737 41.799 1.00 82.25 112 LYS A CA 1
ATOM 859 C C . LYS A 1 112 ? -30.960 -7.193 40.494 1.00 82.25 112 LYS A C 1
ATOM 861 O O . LYS A 1 112 ? -31.640 -7.690 39.601 1.00 82.25 112 LYS A O 1
ATOM 866 N N . VAL A 1 113 ? -29.649 -7.039 40.410 1.00 78.62 113 VAL A N 1
ATOM 867 C CA . VAL A 1 113 ? -28.844 -7.376 39.241 1.00 78.62 113 VAL A CA 1
ATOM 868 C C . VAL A 1 113 ? -28.130 -8.679 39.576 1.00 78.62 113 VAL A C 1
ATOM 870 O O . VAL A 1 113 ? -27.315 -8.726 40.495 1.00 78.62 113 VAL A O 1
ATOM 873 N N . LYS A 1 114 ? -28.489 -9.770 38.895 1.00 66.00 114 LYS A N 1
ATOM 874 C CA . LYS A 1 114 ? -27.74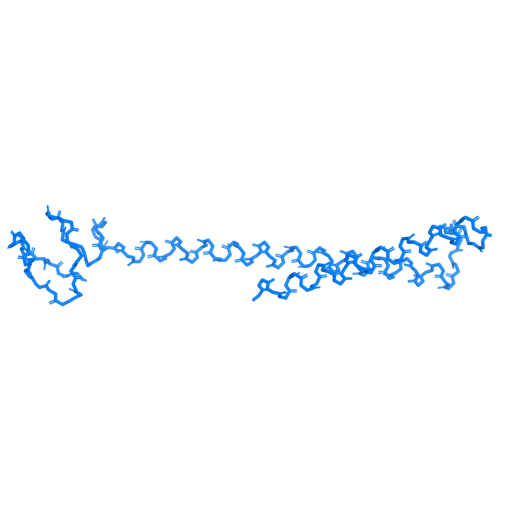5 -11.026 39.024 1.00 66.00 114 LYS A CA 1
ATOM 875 C C . LYS A 1 114 ? -26.476 -10.903 38.190 1.00 66.00 114 LYS A C 1
ATOM 877 O O . LYS A 1 114 ? -26.569 -10.676 36.987 1.00 66.00 114 LYS A O 1
ATOM 882 N N . LYS A 1 115 ? -25.315 -11.034 38.831 1.00 58.19 115 LYS A N 1
ATOM 883 C CA . LYS A 1 115 ? -24.069 -11.301 38.114 1.00 58.19 115 LYS A CA 1
ATOM 884 C C . LYS A 1 115 ? -24.054 -12.778 37.726 1.00 58.19 115 LYS A C 1
ATOM 886 O O . LYS A 1 115 ? -24.360 -13.615 38.576 1.00 58.19 115 LYS A O 1
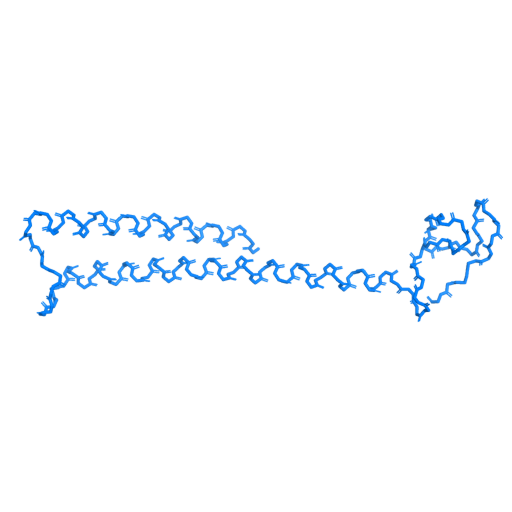ATOM 891 N N . GLU A 1 116 ? -23.736 -13.058 36.470 1.00 53.84 116 GLU A N 1
ATOM 892 C CA . GLU A 1 116 ? -23.364 -14.393 35.986 1.00 53.84 116 GLU A CA 1
ATOM 893 C C . GLU A 1 116 ? -21.843 -14.486 35.883 1.00 53.84 116 GLU A C 1
ATOM 895 O O . GLU A 1 116 ? -21.231 -13.488 35.427 1.00 53.84 116 GLU A O 1
#

Radius of gyration: 29.0 Å; chains: 1; bounding box: 57×24×72 Å

Foldseek 3Di:
DLVVLVVLQVQLVVQLVVLVVVVVVCVVVVVDDLDPPDDPVSVVSVVSNVVSVVSNVVSVVVNVVVVVVVVVVVVVVQVVQADPVRHGQQADPPPRDRHDNPDQADPPPRDGDDDD